Protein AF-A0A7S0Z595-F1 (afdb_monomer_lite)

pLDDT: mean 88.77, std 8.66, range [52.28, 97.56]

Sequence (119 aa):
AENPDGKSPEAYLASLRDEKTYAEAHEALRQCPGIGPKVSACACLFSLDKHEAIPVDTHVWQFAVEHYMPELREAKSVTPKIMRAVEDKMFDIFGPYAGWAHNAMFIAELKSIKESLPE

Structure (mmCIF, N/CA/C/O backbone):
data_AF-A0A7S0Z595-F1
#
_entry.id   AF-A0A7S0Z595-F1
#
loop_
_atom_site.group_PDB
_atom_site.id
_atom_site.type_symbol
_atom_site.label_atom_id
_atom_site.label_alt_id
_atom_site.label_comp_id
_atom_site.label_asym_id
_atom_site.label_entity_id
_atom_site.label_seq_id
_atom_site.pdbx_PDB_ins_code
_atom_site.Cartn_x
_atom_site.Cartn_y
_atom_site.Cartn_z
_atom_site.occupancy
_atom_site.B_iso_or_equiv
_atom_site.auth_seq_id
_atom_site.auth_comp_id
_atom_site.auth_asym_id
_atom_site.auth_atom_id
_atom_site.pdbx_PDB_model_num
ATOM 1 N N . ALA A 1 1 ? 21.662 5.780 -6.812 1.00 52.50 1 ALA A N 1
ATOM 2 C CA . ALA A 1 1 ? 21.384 4.350 -7.017 1.00 52.50 1 ALA A CA 1
ATOM 3 C C . ALA A 1 1 ? 21.635 4.069 -8.486 1.00 52.50 1 ALA A C 1
ATOM 5 O O . ALA A 1 1 ? 21.040 4.750 -9.314 1.00 52.50 1 ALA A O 1
ATOM 6 N N . GLU A 1 2 ? 22.598 3.205 -8.800 1.00 52.28 2 GLU A N 1
ATOM 7 C CA . GLU A 1 2 ? 22.821 2.763 -10.179 1.00 52.28 2 GLU A CA 1
ATOM 8 C C . GLU A 1 2 ? 21.583 2.010 -10.662 1.00 52.28 2 GLU A C 1
ATOM 10 O O . GLU A 1 2 ? 20.963 1.280 -9.894 1.00 52.28 2 GLU A O 1
ATOM 15 N N . ASN A 1 3 ? 21.198 2.265 -11.907 1.00 61.75 3 ASN A N 1
ATOM 16 C CA . ASN A 1 3 ? 20.042 1.685 -12.571 1.00 61.75 3 ASN A CA 1
ATOM 17 C C . ASN A 1 3 ? 20.310 0.194 -12.855 1.00 61.75 3 ASN A C 1
ATOM 19 O O . ASN A 1 3 ? 21.019 -0.091 -13.822 1.00 61.75 3 ASN A O 1
ATOM 23 N N . PRO A 1 4 ? 19.799 -0.752 -12.043 1.00 58.28 4 PRO A N 1
ATOM 24 C CA . PRO A 1 4 ? 20.224 -2.153 -12.113 1.00 58.28 4 PRO A CA 1
ATOM 25 C C . PRO A 1 4 ? 19.767 -2.835 -13.408 1.00 58.28 4 PRO A C 1
ATOM 27 O O . PRO A 1 4 ? 20.407 -3.772 -13.871 1.00 58.28 4 PRO A O 1
ATOM 30 N N . ASP A 1 5 ? 18.689 -2.325 -14.008 1.00 65.94 5 ASP A N 1
ATOM 31 C CA . ASP A 1 5 ? 18.035 -2.893 -15.189 1.00 65.94 5 ASP A CA 1
ATOM 32 C C . ASP A 1 5 ? 18.299 -2.086 -16.472 1.00 65.94 5 ASP A C 1
ATOM 34 O O . ASP A 1 5 ? 17.798 -2.432 -17.541 1.00 65.94 5 ASP A O 1
ATOM 38 N N . GLY A 1 6 ? 19.024 -0.963 -16.387 1.00 77.38 6 GLY A N 1
ATOM 39 C CA . GLY A 1 6 ? 19.229 -0.049 -17.518 1.00 77.38 6 GLY A CA 1
ATOM 40 C C . GLY A 1 6 ? 17.950 0.641 -18.033 1.00 77.38 6 GLY A C 1
ATOM 41 O O . GLY A 1 6 ? 17.996 1.325 -19.054 1.00 77.38 6 GLY A O 1
ATOM 42 N N . LYS A 1 7 ? 16.810 0.499 -17.340 1.00 84.19 7 LYS A N 1
ATOM 43 C CA . LYS A 1 7 ? 15.505 1.080 -17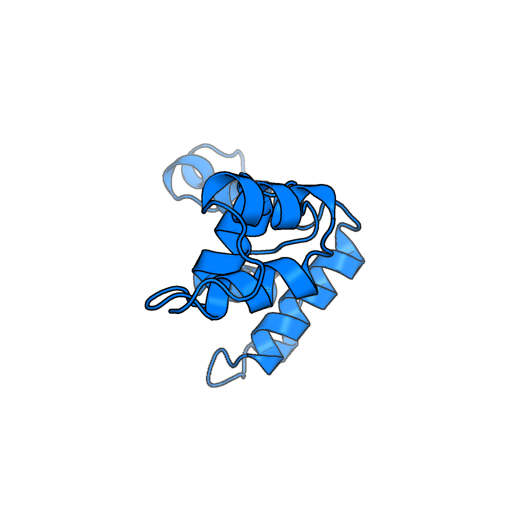.711 1.00 84.19 7 LYS A CA 1
ATOM 44 C C . LYS A 1 7 ? 15.448 2.581 -17.406 1.00 84.19 7 LYS A C 1
ATOM 46 O O . LYS A 1 7 ? 15.991 3.024 -16.399 1.00 84.19 7 LYS A O 1
ATOM 51 N N . SER A 1 8 ? 14.759 3.388 -18.216 1.00 92.19 8 SER A N 1
ATOM 52 C CA . SER A 1 8 ? 14.459 4.769 -17.792 1.00 92.19 8 SER A CA 1
ATOM 53 C C . SER A 1 8 ? 13.597 4.758 -16.514 1.00 92.19 8 SER A C 1
ATOM 55 O O . SER A 1 8 ? 12.921 3.755 -16.259 1.00 92.19 8 SER A O 1
ATOM 57 N N . PRO A 1 9 ? 13.576 5.836 -15.709 1.00 90.19 9 PRO A N 1
ATOM 58 C CA . PRO A 1 9 ? 12.712 5.912 -14.528 1.00 90.19 9 PRO A CA 1
ATOM 59 C C . PRO A 1 9 ? 11.237 5.608 -14.832 1.00 90.19 9 PRO A C 1
ATOM 61 O O . PRO A 1 9 ? 10.577 4.900 -14.074 1.00 90.19 9 PRO A O 1
ATOM 64 N N . GLU A 1 10 ? 10.734 6.081 -15.970 1.00 92.56 10 GLU A N 1
ATOM 65 C CA . GLU A 1 10 ? 9.361 5.853 -16.425 1.00 92.56 10 GLU A CA 1
ATOM 66 C C . GLU A 1 10 ? 9.128 4.378 -16.761 1.00 92.56 10 GLU A C 1
ATOM 68 O O . GLU A 1 10 ? 8.144 3.793 -16.314 1.00 92.56 10 GLU A O 1
ATOM 73 N N . ALA A 1 11 ? 10.055 3.755 -17.498 1.00 94.25 11 ALA A N 1
ATOM 74 C CA . ALA A 1 11 ? 9.977 2.337 -17.846 1.00 94.25 11 ALA A CA 1
ATOM 75 C C . ALA A 1 11 ? 10.100 1.431 -16.610 1.00 94.25 11 ALA A C 1
ATOM 77 O O . ALA A 1 11 ? 9.455 0.385 -16.529 1.00 94.25 11 ALA A O 1
ATOM 78 N N . TYR A 1 12 ? 10.906 1.836 -15.628 1.00 93.25 12 TYR A N 1
ATOM 79 C CA . TYR A 1 12 ? 11.002 1.151 -14.347 1.00 93.25 12 TYR A CA 1
ATOM 80 C C . TYR A 1 12 ? 9.660 1.188 -13.604 1.00 93.25 12 TYR A C 1
ATOM 82 O O . TYR A 1 12 ? 9.126 0.130 -13.273 1.00 93.25 12 TYR A O 1
ATOM 90 N N . LEU A 1 13 ? 9.068 2.375 -13.422 1.00 93.44 13 LEU A N 1
ATOM 91 C CA . LEU A 1 13 ? 7.773 2.523 -12.748 1.00 93.44 13 LEU A CA 1
ATOM 92 C C . LEU A 1 13 ? 6.636 1.800 -13.485 1.00 93.44 13 LEU A C 1
ATOM 94 O O . LEU A 1 13 ? 5.814 1.160 -12.832 1.00 93.44 13 LEU A O 1
ATOM 98 N N . ALA A 1 14 ? 6.617 1.837 -14.821 1.00 95.62 14 ALA A N 1
ATOM 99 C CA . ALA A 1 14 ? 5.663 1.072 -15.623 1.00 95.62 14 ALA A CA 1
ATOM 100 C C . ALA A 1 14 ? 5.794 -0.437 -15.362 1.00 95.62 14 ALA A C 1
ATOM 102 O O . ALA A 1 14 ? 4.798 -1.105 -15.109 1.00 95.62 14 ALA A O 1
ATOM 103 N N . SER A 1 15 ? 7.020 -0.969 -15.283 1.00 95.88 15 SER A N 1
ATOM 104 C CA . SER A 1 15 ? 7.204 -2.394 -14.975 1.00 95.88 15 SER A CA 1
ATOM 105 C C . SER A 1 15 ? 6.723 -2.785 -13.573 1.00 95.88 15 SER A C 1
ATOM 107 O O . SER A 1 15 ? 6.245 -3.902 -13.384 1.00 95.88 15 SER A O 1
ATOM 109 N N . LEU A 1 16 ? 6.764 -1.871 -12.592 1.00 96.56 16 LEU A N 1
ATOM 110 C CA . LEU A 1 16 ? 6.176 -2.128 -11.270 1.00 96.56 16 LEU A CA 1
ATOM 111 C C . LEU A 1 16 ? 4.644 -2.246 -11.327 1.00 96.56 16 LEU A C 1
ATOM 113 O O . LEU A 1 16 ? 4.057 -2.996 -10.545 1.00 96.56 16 LEU A O 1
ATOM 117 N N . ARG A 1 17 ? 3.993 -1.528 -12.249 1.00 97.31 17 ARG A N 1
ATOM 118 C CA . ARG A 1 17 ? 2.552 -1.640 -12.506 1.00 97.31 17 ARG A CA 1
ATOM 119 C C . ARG A 1 17 ? 2.228 -2.924 -13.268 1.00 97.31 17 ARG A C 1
ATOM 121 O O . ARG A 1 17 ? 1.412 -3.705 -12.789 1.00 97.31 17 ARG A O 1
ATOM 128 N N . ASP A 1 18 ? 2.899 -3.176 -14.385 1.00 96.88 18 ASP A N 1
ATOM 129 C CA . ASP A 1 18 ? 2.439 -4.168 -15.365 1.00 96.88 18 ASP A CA 1
ATOM 130 C C . ASP A 1 18 ? 2.993 -5.584 -15.131 1.00 96.88 18 ASP A C 1
ATOM 132 O O . ASP A 1 18 ? 2.340 -6.569 -15.466 1.00 96.88 18 ASP A O 1
ATOM 136 N N . GLU A 1 19 ? 4.193 -5.708 -14.553 1.00 96.31 19 GLU A N 1
ATOM 137 C CA . GLU A 1 19 ? 4.923 -6.986 -14.492 1.00 96.31 19 GLU A CA 1
ATOM 138 C C . GLU A 1 19 ? 5.069 -7.543 -13.070 1.00 96.31 19 GLU A C 1
ATOM 140 O O . GLU A 1 19 ? 5.331 -8.733 -12.897 1.00 96.31 19 GLU A O 1
ATOM 145 N N . LYS A 1 20 ? 4.964 -6.691 -12.044 1.00 96.44 20 LYS A N 1
ATOM 146 C CA . LYS A 1 20 ? 5.264 -7.055 -10.651 1.00 96.44 20 LYS A CA 1
ATOM 147 C C . LYS A 1 20 ? 4.015 -7.305 -9.823 1.00 96.44 20 LYS A C 1
ATOM 149 O O . LYS A 1 20 ? 2.986 -6.656 -9.995 1.00 96.44 20 LYS A O 1
ATOM 154 N N . THR A 1 21 ? 4.120 -8.217 -8.867 1.00 96.69 21 THR A N 1
ATOM 155 C CA . THR A 1 21 ? 3.129 -8.376 -7.794 1.00 96.69 21 THR A CA 1
ATOM 156 C C . THR A 1 21 ? 3.163 -7.180 -6.834 1.00 96.69 21 THR A C 1
ATOM 158 O O . THR A 1 21 ? 4.135 -6.419 -6.821 1.00 96.69 21 THR A O 1
ATOM 161 N N . TYR A 1 22 ? 2.133 -7.009 -5.991 1.00 95.19 22 TYR A N 1
ATOM 162 C CA . TYR A 1 22 ? 2.154 -5.998 -4.922 1.00 95.19 22 TYR A CA 1
ATOM 163 C C . TYR A 1 22 ? 3.411 -6.107 -4.052 1.00 95.19 22 TYR A C 1
ATOM 165 O O . TYR A 1 22 ? 4.100 -5.109 -3.862 1.00 95.19 22 TYR A O 1
ATOM 173 N N . ALA A 1 23 ? 3.748 -7.309 -3.578 1.00 94.94 23 ALA A N 1
ATOM 174 C CA . ALA A 1 23 ? 4.894 -7.517 -2.696 1.00 94.94 23 ALA A CA 1
ATOM 175 C C . ALA A 1 23 ? 6.222 -7.090 -3.347 1.00 94.94 23 ALA A C 1
ATOM 177 O O . ALA A 1 23 ? 7.050 -6.444 -2.704 1.00 94.94 23 ALA A O 1
ATOM 178 N N . GLU A 1 24 ? 6.414 -7.409 -4.629 1.00 96.56 24 GLU A N 1
ATOM 179 C CA . GLU A 1 24 ? 7.609 -7.007 -5.375 1.00 96.56 24 GLU A CA 1
ATOM 180 C C . GLU A 1 24 ? 7.657 -5.494 -5.610 1.00 96.56 24 GLU A C 1
ATOM 182 O O . GLU A 1 24 ? 8.696 -4.876 -5.387 1.00 96.56 24 GLU A O 1
ATOM 187 N N . ALA A 1 25 ? 6.544 -4.883 -6.030 1.00 97.00 25 ALA A N 1
ATOM 188 C CA . ALA A 1 25 ? 6.470 -3.441 -6.259 1.00 97.00 25 ALA A CA 1
ATOM 189 C C . ALA A 1 25 ? 6.673 -2.645 -4.958 1.00 97.00 25 ALA A C 1
ATOM 191 O O . ALA A 1 25 ? 7.400 -1.649 -4.941 1.00 97.00 25 ALA A O 1
ATOM 192 N N . HIS A 1 26 ? 6.078 -3.108 -3.856 1.00 95.81 26 HIS A N 1
ATOM 193 C CA . HIS A 1 26 ? 6.198 -2.507 -2.529 1.00 95.81 26 HIS A CA 1
ATOM 194 C C . HIS A 1 26 ? 7.646 -2.486 -2.047 1.00 95.81 26 HIS A C 1
ATOM 196 O O . HIS A 1 26 ? 8.150 -1.434 -1.649 1.00 95.81 26 HIS A O 1
ATOM 202 N N . GLU A 1 27 ? 8.337 -3.622 -2.140 1.00 96.00 27 GLU A N 1
ATOM 203 C CA . GLU A 1 27 ? 9.728 -3.725 -1.705 1.00 96.00 27 GLU A CA 1
ATOM 204 C C . GLU A 1 27 ? 10.676 -2.950 -2.627 1.00 96.00 27 GLU A C 1
ATOM 206 O O . GLU A 1 27 ? 11.594 -2.286 -2.145 1.00 96.00 27 GLU A O 1
ATOM 211 N N . ALA A 1 28 ? 10.421 -2.962 -3.938 1.00 95.50 28 ALA A N 1
ATOM 212 C CA . ALA A 1 28 ? 11.200 -2.214 -4.918 1.00 95.50 28 ALA A CA 1
ATOM 213 C C . ALA A 1 28 ? 11.165 -0.700 -4.643 1.00 95.50 28 ALA A C 1
ATOM 215 O O . ALA A 1 28 ? 12.213 -0.057 -4.577 1.00 95.50 28 ALA A O 1
ATOM 216 N N . LEU A 1 29 ? 9.978 -0.137 -4.385 1.00 95.75 29 LEU A N 1
ATOM 217 C CA . LEU A 1 29 ? 9.830 1.283 -4.050 1.00 95.75 29 LEU A CA 1
ATOM 218 C C . LEU A 1 29 ? 10.542 1.660 -2.745 1.00 95.75 29 LEU A C 1
ATOM 220 O O . LEU A 1 29 ? 11.073 2.762 -2.630 1.00 95.75 29 LEU A O 1
ATOM 224 N N . ARG A 1 30 ? 10.592 0.760 -1.758 1.00 95.25 30 ARG A N 1
ATOM 225 C CA . ARG A 1 30 ? 11.257 1.012 -0.467 1.00 95.25 30 ARG A CA 1
ATOM 226 C C . ARG A 1 30 ? 12.780 1.080 -0.550 1.00 95.25 30 ARG A C 1
ATOM 228 O O . ARG A 1 30 ? 13.408 1.550 0.396 1.00 95.25 30 ARG A O 1
ATOM 235 N N . GLN A 1 31 ? 13.373 0.666 -1.670 1.00 93.88 31 GLN A N 1
ATOM 236 C CA . GLN A 1 31 ? 14.799 0.880 -1.928 1.00 93.88 31 GLN A CA 1
ATOM 237 C C . GLN A 1 31 ? 15.116 2.352 -2.236 1.00 93.88 31 GLN A C 1
ATOM 239 O O . GLN A 1 31 ? 16.272 2.773 -2.161 1.00 93.88 31 GLN A O 1
ATOM 244 N N . CYS A 1 32 ? 14.107 3.166 -2.569 1.00 91.50 32 CYS A N 1
ATOM 245 C CA . CYS A 1 32 ? 14.289 4.594 -2.781 1.00 91.50 32 CYS A CA 1
ATOM 246 C C . CYS A 1 32 ? 14.419 5.346 -1.440 1.00 91.50 32 CYS A C 1
ATOM 248 O O . CYS A 1 32 ? 13.592 5.162 -0.54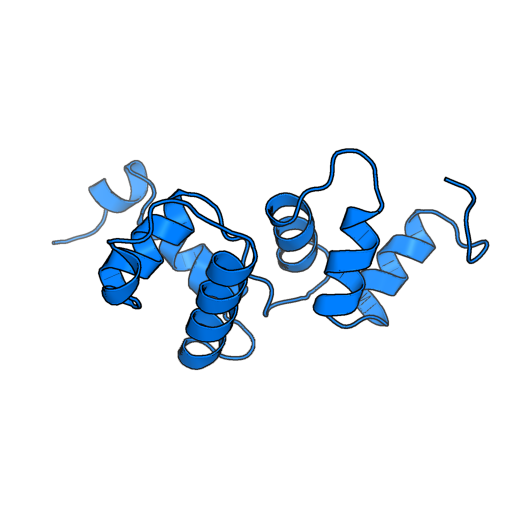0 1.00 91.50 32 CYS A O 1
ATOM 250 N N . PRO A 1 33 ? 15.400 6.260 -1.299 1.00 93.50 33 PRO A N 1
ATOM 251 C CA . PRO A 1 33 ? 15.558 7.060 -0.089 1.00 93.50 33 PRO A CA 1
ATOM 252 C C . PRO A 1 33 ? 14.279 7.829 0.269 1.00 93.50 33 PRO A C 1
ATOM 254 O O . PRO A 1 33 ? 13.727 8.552 -0.556 1.00 93.50 33 PRO A O 1
ATOM 257 N N . GLY A 1 34 ? 13.824 7.686 1.516 1.00 93.19 34 GLY A N 1
ATOM 258 C CA . GLY A 1 34 ? 12.632 8.369 2.031 1.00 93.19 34 GLY A CA 1
ATOM 259 C C . GLY A 1 34 ? 11.304 7.638 1.798 1.00 93.19 34 GLY A C 1
ATOM 260 O O . GLY A 1 34 ? 10.281 8.085 2.317 1.00 93.19 34 GLY A O 1
ATOM 261 N N . ILE A 1 35 ? 11.291 6.503 1.088 1.00 95.25 35 ILE A N 1
ATOM 262 C CA . ILE A 1 35 ? 10.070 5.715 0.880 1.00 95.25 35 ILE A CA 1
ATOM 263 C C . ILE A 1 35 ? 9.932 4.641 1.965 1.00 95.25 35 ILE A C 1
ATOM 265 O O . ILE A 1 35 ? 10.595 3.608 1.955 1.00 95.25 35 ILE A O 1
ATOM 269 N N . GLY A 1 36 ? 9.026 4.885 2.915 1.00 92.12 36 GLY A N 1
ATOM 270 C CA . GLY A 1 36 ? 8.638 3.907 3.936 1.00 92.12 36 GLY A CA 1
ATOM 271 C C . GLY A 1 36 ? 7.508 2.958 3.495 1.00 92.12 36 GLY A C 1
ATOM 272 O O . GLY A 1 36 ? 6.938 3.131 2.412 1.00 92.12 36 GLY A O 1
ATOM 273 N N . PRO A 1 37 ? 7.116 1.991 4.352 1.00 91.56 37 PRO A N 1
ATOM 274 C CA . PRO A 1 37 ? 6.041 1.028 4.071 1.00 91.56 37 PRO A CA 1
ATOM 275 C C . PRO A 1 37 ? 4.699 1.674 3.703 1.00 91.56 37 PRO A C 1
ATOM 277 O O . PRO A 1 37 ? 4.044 1.253 2.755 1.00 91.56 37 PRO A O 1
ATOM 280 N N . LYS A 1 38 ? 4.321 2.752 4.399 1.00 91.19 38 LYS A N 1
ATOM 281 C CA . LYS A 1 38 ? 3.080 3.488 4.123 1.00 91.19 38 LYS A CA 1
ATOM 282 C C . LYS A 1 38 ? 3.106 4.152 2.747 1.00 91.19 38 LYS A C 1
ATOM 284 O O . LYS A 1 38 ? 2.148 4.056 1.989 1.00 91.19 38 LYS A O 1
ATOM 289 N N . VAL A 1 39 ? 4.198 4.851 2.429 1.00 94.44 39 VAL A N 1
ATOM 290 C CA . VAL A 1 39 ? 4.323 5.616 1.175 1.00 94.44 39 VAL A CA 1
ATOM 291 C C . VAL A 1 39 ? 4.359 4.676 -0.030 1.00 94.44 39 VAL A C 1
ATOM 293 O O . VAL A 1 39 ? 3.653 4.915 -1.006 1.00 94.44 39 VAL A O 1
ATOM 296 N N . SER A 1 40 ? 5.122 3.585 0.061 1.00 96.00 40 SER A N 1
ATOM 297 C CA . SER A 1 40 ? 5.156 2.546 -0.977 1.00 96.00 40 SER A CA 1
ATOM 298 C C . SER A 1 40 ? 3.785 1.896 -1.185 1.00 96.00 40 SER A C 1
ATOM 300 O O . SER A 1 40 ? 3.360 1.767 -2.330 1.00 96.00 40 SER A O 1
ATOM 302 N N . ALA A 1 41 ? 3.046 1.574 -0.117 1.00 95.06 41 ALA A N 1
ATOM 303 C CA . ALA A 1 41 ? 1.687 1.037 -0.227 1.00 95.06 41 ALA A CA 1
ATOM 304 C C . ALA A 1 41 ? 0.708 2.031 -0.883 1.00 95.06 41 ALA A C 1
ATOM 306 O O . ALA A 1 41 ? -0.053 1.639 -1.764 1.00 95.06 41 ALA A O 1
ATOM 307 N N . CYS A 1 42 ? 0.766 3.327 -0.537 1.00 95.25 42 CYS A N 1
ATOM 308 C CA . CYS A 1 42 ? -0.033 4.358 -1.216 1.00 95.25 42 CYS A CA 1
ATOM 309 C C . CYS A 1 42 ? 0.259 4.417 -2.721 1.00 95.25 42 CYS A C 1
ATOM 311 O O . CYS A 1 42 ? -0.669 4.483 -3.522 1.00 95.25 42 CYS A O 1
ATOM 313 N N . ALA A 1 43 ? 1.537 4.403 -3.111 1.00 97.00 43 ALA A N 1
ATOM 314 C CA . ALA A 1 43 ? 1.915 4.412 -4.522 1.00 97.00 43 ALA A CA 1
ATOM 315 C C . ALA A 1 43 ? 1.410 3.153 -5.246 1.00 97.00 43 ALA A C 1
ATOM 317 O O . ALA A 1 43 ? 0.892 3.257 -6.357 1.00 97.00 43 ALA A O 1
ATOM 318 N N . CYS A 1 44 ? 1.492 1.988 -4.595 1.00 97.31 44 CYS A N 1
ATOM 319 C CA . CYS A 1 44 ? 0.971 0.732 -5.127 1.00 97.31 44 CYS A CA 1
ATOM 320 C C . CYS A 1 44 ? -0.544 0.798 -5.381 1.00 97.31 44 CYS A C 1
ATOM 322 O O . CYS A 1 44 ? -0.986 0.507 -6.493 1.00 97.31 44 CYS A O 1
ATOM 324 N N . LEU A 1 45 ? -1.318 1.245 -4.385 1.00 96.94 45 LEU A N 1
ATOM 325 C CA . LEU A 1 45 ? -2.779 1.317 -4.462 1.00 96.94 45 LEU A CA 1
ATOM 326 C C . LEU A 1 45 ? -3.266 2.339 -5.495 1.00 96.94 45 LEU A C 1
ATOM 328 O O . LEU A 1 45 ? -4.127 2.033 -6.316 1.00 96.94 45 LEU A O 1
ATOM 332 N N . PHE A 1 46 ? -2.732 3.561 -5.446 1.00 96.62 46 PHE A N 1
ATOM 333 C CA . PHE A 1 46 ? -3.279 4.686 -6.208 1.00 96.62 46 PHE A CA 1
ATOM 334 C C . PHE A 1 46 ? -2.641 4.875 -7.588 1.00 96.62 46 PHE A C 1
ATOM 336 O O . PHE A 1 46 ? -3.172 5.639 -8.391 1.00 96.62 46 PHE A O 1
ATOM 343 N N . SER A 1 47 ? -1.499 4.235 -7.866 1.00 97.00 47 SER A N 1
ATOM 344 C CA . SER A 1 47 ? -0.725 4.492 -9.090 1.00 97.00 47 SER A CA 1
ATOM 345 C C . SER A 1 47 ? -0.133 3.251 -9.763 1.00 97.00 47 SER A C 1
ATOM 347 O O . SER A 1 47 ? 0.345 3.371 -10.886 1.00 97.00 47 SER A O 1
ATOM 349 N N . LEU A 1 48 ? -0.132 2.065 -9.147 1.00 97.56 48 LEU A N 1
ATOM 350 C CA . LEU A 1 48 ? 0.440 0.853 -9.765 1.00 97.56 48 LEU A CA 1
ATOM 351 C C . LEU A 1 48 ? -0.574 -0.291 -9.905 1.00 97.56 48 LEU A C 1
ATOM 353 O O . LEU A 1 48 ? -0.174 -1.437 -10.087 1.00 97.56 48 LEU A O 1
ATOM 357 N N . ASP A 1 49 ? -1.869 0.020 -9.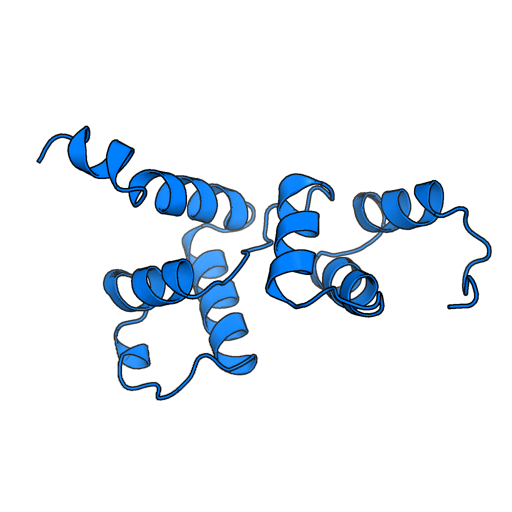814 1.00 97.44 49 ASP A N 1
ATOM 358 C CA . ASP A 1 49 ? -2.983 -0.925 -9.969 1.00 97.44 49 ASP A CA 1
ATOM 359 C C . ASP A 1 49 ? -2.915 -2.142 -9.023 1.00 97.44 49 ASP A C 1
ATOM 361 O O . ASP A 1 49 ? -3.420 -3.219 -9.329 1.00 97.44 49 ASP A O 1
ATOM 365 N N . LYS A 1 50 ? -2.309 -1.974 -7.839 1.00 96.88 50 LYS A N 1
ATOM 366 C CA . LYS A 1 50 ? -2.262 -3.002 -6.786 1.00 96.88 50 LYS A CA 1
ATOM 367 C C . LYS A 1 50 ? -3.438 -2.807 -5.838 1.00 96.88 50 LYS A C 1
ATOM 369 O O . LYS A 1 50 ? -3.310 -2.183 -4.786 1.00 96.88 50 LYS A O 1
ATOM 374 N N . HIS A 1 51 ? -4.617 -3.254 -6.257 1.00 96.50 51 HIS A N 1
ATOM 375 C CA . HIS A 1 51 ? -5.882 -3.034 -5.544 1.00 96.50 51 HIS A CA 1
ATOM 376 C C . HIS A 1 51 ? -5.941 -3.696 -4.159 1.00 96.50 51 HIS A C 1
ATOM 378 O O . HIS A 1 51 ? -6.730 -3.281 -3.308 1.00 96.50 51 HIS A O 1
ATOM 384 N N . GLU A 1 52 ? -5.082 -4.684 -3.924 1.00 94.50 52 GLU A N 1
ATOM 385 C CA . GLU A 1 52 ? -4.886 -5.356 -2.646 1.00 94.50 52 GLU A CA 1
ATOM 386 C C . GLU A 1 52 ? -4.024 -4.555 -1.655 1.00 94.50 52 GLU A C 1
ATOM 388 O O . GLU A 1 52 ? -4.007 -4.874 -0.469 1.00 94.50 52 GLU A O 1
ATOM 393 N N . ALA A 1 53 ? -3.312 -3.516 -2.107 1.00 95.12 53 ALA A N 1
ATOM 394 C CA . ALA A 1 53 ? -2.405 -2.749 -1.259 1.00 95.12 53 ALA A CA 1
ATOM 395 C C . ALA A 1 53 ? -3.178 -1.898 -0.242 1.00 95.12 53 ALA A C 1
ATOM 397 O O . ALA A 1 53 ? -4.024 -1.081 -0.608 1.00 95.12 53 ALA A O 1
ATOM 398 N N . ILE A 1 54 ? -2.844 -2.036 1.042 1.00 92.69 54 ILE A N 1
ATOM 399 C CA . ILE A 1 54 ? -3.500 -1.311 2.136 1.00 92.69 54 ILE A CA 1
ATOM 400 C C . ILE A 1 54 ? -2.470 -0.410 2.823 1.00 92.69 54 ILE A C 1
ATOM 402 O O . ILE A 1 54 ? -1.562 -0.904 3.492 1.00 92.69 54 ILE A O 1
ATOM 406 N N . PRO A 1 55 ? -2.576 0.923 2.691 1.00 91.62 55 PRO A N 1
ATOM 407 C CA . PRO A 1 55 ? -1.649 1.841 3.340 1.00 91.62 55 PRO A CA 1
ATOM 408 C C . PRO A 1 55 ? -1.904 1.940 4.851 1.00 91.62 55 PRO A C 1
ATOM 410 O O . PRO A 1 55 ? -2.584 2.851 5.313 1.00 91.62 55 PRO A O 1
ATOM 413 N N . VAL A 1 56 ? -1.343 1.021 5.643 1.00 87.00 56 VAL A N 1
ATOM 414 C CA . VAL A 1 56 ? -1.519 1.028 7.105 1.00 87.00 56 VAL A CA 1
ATOM 415 C C . VAL A 1 56 ? -0.794 2.224 7.736 1.00 87.00 56 VAL A C 1
ATOM 417 O O . VAL A 1 56 ? 0.437 2.279 7.788 1.00 87.00 56 VAL A O 1
ATOM 420 N N . ASP A 1 57 ? -1.566 3.179 8.251 1.00 84.25 57 ASP A N 1
ATOM 421 C CA . ASP A 1 57 ? -1.102 4.252 9.132 1.00 84.25 57 ASP A CA 1
ATOM 422 C C . ASP A 1 57 ? -1.714 4.133 10.543 1.00 84.25 57 ASP A C 1
ATOM 424 O O . ASP A 1 57 ? -2.341 3.130 10.890 1.00 84.25 57 ASP A O 1
ATOM 428 N N . THR A 1 58 ? -1.503 5.140 11.394 1.00 81.81 58 THR A N 1
ATOM 429 C CA . THR A 1 58 ? -2.023 5.141 12.770 1.00 81.81 58 THR A CA 1
ATOM 430 C C . THR A 1 58 ? -3.549 5.166 12.852 1.00 81.81 58 THR A C 1
ATOM 432 O O . THR A 1 58 ? -4.095 4.607 13.799 1.00 81.81 58 THR A O 1
ATOM 435 N N . HIS A 1 59 ? -4.240 5.783 11.891 1.00 80.50 59 HIS A N 1
ATOM 436 C CA . HIS A 1 59 ? -5.703 5.811 11.847 1.00 80.50 59 HIS A CA 1
ATOM 437 C C . HIS A 1 59 ? -6.257 4.480 11.354 1.00 80.50 59 HIS A C 1
ATOM 439 O O . HIS A 1 59 ? -7.155 3.923 11.980 1.00 80.50 59 HIS A O 1
ATOM 445 N N . VAL A 1 60 ? -5.663 3.926 10.291 1.00 81.00 60 VAL A N 1
ATOM 446 C CA . VAL A 1 60 ? -6.008 2.584 9.796 1.00 81.00 60 VAL A CA 1
ATOM 447 C C . VAL A 1 60 ? -5.847 1.546 10.897 1.00 81.00 60 VAL A C 1
ATOM 449 O O . VAL A 1 60 ? -6.706 0.689 11.082 1.00 81.00 60 VAL A O 1
ATOM 452 N N . TRP A 1 61 ? -4.758 1.653 11.657 1.00 83.75 61 TRP A N 1
ATOM 453 C CA . TRP A 1 61 ? -4.497 0.818 12.817 1.00 83.75 61 TRP A CA 1
ATOM 454 C C . TRP A 1 61 ? -5.610 0.904 13.866 1.00 83.75 61 TRP A C 1
ATOM 456 O O . TRP A 1 61 ? -6.152 -0.122 14.267 1.00 83.75 61 TRP A O 1
ATOM 466 N N . GLN A 1 62 ? -5.957 2.116 14.307 1.00 83.56 62 GLN A N 1
ATOM 467 C CA . GLN A 1 62 ? -6.994 2.329 15.322 1.00 83.56 62 GLN A CA 1
ATOM 468 C C . GLN A 1 62 ? -8.336 1.746 14.877 1.00 83.56 62 GLN A C 1
ATOM 4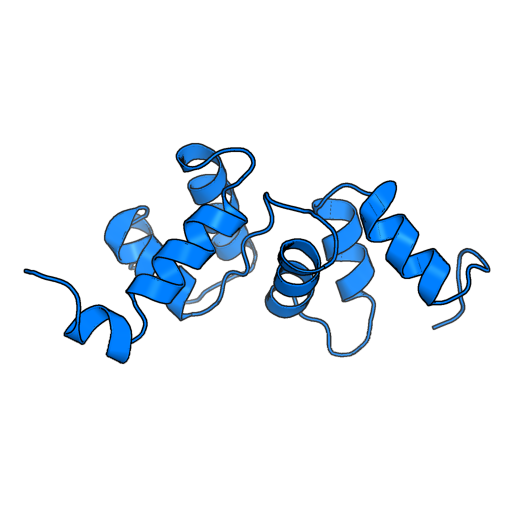70 O O . GLN A 1 62 ? -8.965 1.011 15.633 1.00 83.56 62 GLN A O 1
ATOM 475 N N . PHE A 1 63 ? -8.708 2.000 13.626 1.00 84.00 63 PHE A N 1
ATOM 476 C CA . PHE A 1 63 ? -9.916 1.472 13.011 1.00 84.00 63 PHE A CA 1
ATOM 477 C C . PHE A 1 63 ? -9.909 -0.066 12.927 1.00 84.00 63 PHE A C 1
ATOM 479 O O . PHE A 1 63 ? -10.888 -0.721 13.284 1.00 84.00 63 PHE A O 1
ATOM 486 N N . ALA A 1 64 ? -8.789 -0.668 12.514 1.00 86.00 64 ALA A N 1
ATOM 487 C CA . ALA A 1 64 ? -8.646 -2.120 12.465 1.00 86.00 64 ALA A CA 1
ATOM 488 C C . ALA A 1 64 ? -8.810 -2.755 13.853 1.00 86.00 64 ALA A C 1
ATOM 490 O O . ALA A 1 64 ? -9.518 -3.751 13.989 1.00 86.00 64 ALA A O 1
ATOM 491 N N . VAL A 1 65 ? -8.207 -2.158 14.885 1.00 88.12 65 VAL A N 1
ATOM 492 C CA . VAL A 1 65 ? -8.342 -2.602 16.282 1.00 88.12 65 VAL A CA 1
ATOM 493 C C . VAL A 1 65 ? -9.783 -2.469 16.775 1.00 88.12 65 VAL A C 1
ATOM 495 O O . VAL A 1 65 ? -10.272 -3.348 17.479 1.00 88.12 65 VAL A O 1
ATOM 498 N N . GLU A 1 66 ? -10.465 -1.382 16.423 1.00 86.81 66 GLU A N 1
ATOM 499 C CA . GLU A 1 66 ? -11.832 -1.112 16.868 1.00 86.81 66 GLU A CA 1
ATOM 500 C C . GLU A 1 66 ? -12.853 -2.084 16.265 1.00 86.81 66 GLU A C 1
ATOM 502 O O . GLU A 1 66 ? -13.712 -2.589 16.988 1.00 86.81 66 GLU A O 1
ATOM 507 N N . HIS A 1 67 ? -12.738 -2.388 14.968 1.00 85.06 67 HIS A N 1
ATOM 508 C CA . HIS A 1 67 ? -13.786 -3.112 14.241 1.00 85.06 67 HIS A CA 1
ATOM 509 C C . HIS A 1 67 ? -13.450 -4.563 13.880 1.00 85.06 67 HIS A C 1
ATOM 511 O O . HIS A 1 67 ? -14.369 -5.365 13.719 1.00 85.06 67 HIS A O 1
ATOM 517 N N . TYR A 1 68 ? -12.170 -4.925 13.745 1.00 86.31 68 TYR A N 1
ATOM 518 C CA . TYR A 1 68 ? -11.782 -6.212 13.144 1.00 86.31 68 TYR A CA 1
ATOM 519 C C . TYR A 1 68 ? -10.794 -7.042 13.963 1.00 86.31 68 TYR A C 1
ATOM 521 O O . TYR A 1 68 ? -10.780 -8.265 13.810 1.00 86.31 68 TYR A O 1
ATOM 529 N N . MET A 1 69 ? -9.962 -6.398 14.784 1.00 89.88 69 MET A N 1
ATOM 530 C CA . MET A 1 69 ? -8.849 -7.023 15.509 1.00 89.88 69 MET A CA 1
ATOM 531 C C . MET A 1 69 ? -8.740 -6.503 16.957 1.00 89.88 69 MET A C 1
ATOM 533 O O . MET A 1 69 ? -7.716 -5.920 17.331 1.00 89.88 69 MET A O 1
ATOM 537 N N . PRO A 1 70 ? -9.774 -6.677 17.804 1.00 88.81 70 PRO A N 1
ATOM 538 C CA . PRO A 1 70 ? -9.766 -6.177 19.182 1.00 88.81 70 PRO A CA 1
ATOM 539 C C . PRO A 1 70 ? -8.630 -6.754 20.042 1.00 88.81 70 PRO A C 1
ATOM 541 O O . PRO A 1 70 ? -8.195 -6.116 21.000 1.00 88.81 70 PRO A O 1
ATOM 544 N N . GLU A 1 71 ? -8.098 -7.926 19.690 1.00 87.94 71 GLU A N 1
ATOM 545 C CA . GLU A 1 71 ? -6.940 -8.556 20.331 1.00 87.94 71 GLU A CA 1
ATOM 546 C C . GLU A 1 71 ? -5.655 -7.720 20.237 1.00 87.94 71 GLU A C 1
ATOM 548 O O . GLU A 1 71 ? -4.735 -7.882 21.037 1.00 87.94 71 GLU A O 1
ATOM 553 N N . LEU A 1 72 ? -5.591 -6.791 19.283 1.00 86.00 72 LEU A N 1
ATOM 554 C CA . LEU A 1 72 ? -4.445 -5.916 19.079 1.00 86.00 72 LEU A CA 1
ATOM 555 C C . LEU A 1 72 ? -4.475 -4.652 19.954 1.00 86.00 72 LEU A C 1
ATOM 557 O O . LEU A 1 72 ? -3.515 -3.880 19.949 1.00 86.00 72 LEU A O 1
ATOM 561 N N . ARG A 1 73 ? -5.525 -4.449 20.761 1.00 83.56 73 ARG A N 1
ATOM 562 C CA . ARG A 1 73 ? -5.692 -3.265 21.624 1.00 83.56 73 ARG A CA 1
ATOM 563 C C . ARG A 1 73 ? -4.600 -3.114 22.684 1.00 83.56 73 ARG A C 1
ATOM 565 O O . ARG A 1 73 ? -4.273 -1.996 23.069 1.00 83.56 73 ARG A O 1
ATOM 572 N N . GLU A 1 74 ? -4.025 -4.225 23.139 1.00 82.62 74 GLU A N 1
ATOM 573 C CA . GLU A 1 74 ? -2.930 -4.237 24.120 1.00 82.62 74 GLU A CA 1
ATOM 574 C C . GLU A 1 74 ? -1.538 -4.120 23.477 1.00 82.62 74 GLU A C 1
ATOM 576 O O . GLU A 1 74 ? -0.519 -4.073 24.177 1.00 82.62 74 GLU A O 1
ATOM 581 N N . ALA A 1 75 ? -1.456 -4.071 22.143 1.00 82.38 75 ALA A N 1
ATOM 582 C CA . ALA A 1 75 ? -0.182 -3.947 21.458 1.00 82.38 75 ALA A CA 1
ATOM 583 C C . ALA A 1 75 ? 0.458 -2.583 21.763 1.00 82.38 75 ALA A C 1
ATOM 585 O O . ALA A 1 75 ? -0.095 -1.522 21.480 1.00 82.38 75 ALA A O 1
ATOM 586 N N . LYS A 1 76 ? 1.672 -2.611 22.322 1.00 74.06 76 LYS A N 1
ATOM 587 C CA . LYS A 1 76 ? 2.392 -1.403 22.760 1.00 74.06 76 LYS A CA 1
ATOM 588 C C . LYS A 1 76 ? 2.925 -0.546 21.608 1.00 74.06 76 LYS A C 1
ATOM 590 O O . LYS A 1 76 ? 3.285 0.607 21.830 1.00 74.06 76 LYS A O 1
ATOM 595 N N . SER A 1 77 ? 3.042 -1.106 20.405 1.00 76.75 77 SER A N 1
ATOM 596 C CA . SER A 1 77 ? 3.561 -0.406 19.229 1.00 76.75 77 SER A CA 1
ATOM 597 C C . SER A 1 77 ? 3.082 -1.040 17.925 1.00 76.75 77 SER A C 1
ATOM 599 O O . SER A 1 77 ? 2.869 -2.250 17.845 1.00 76.75 77 SER A O 1
ATOM 601 N N . VAL A 1 78 ? 2.964 -0.219 16.880 1.00 80.44 78 VAL A N 1
ATOM 602 C CA . VAL A 1 78 ? 2.668 -0.679 15.518 1.00 80.44 78 VAL A CA 1
ATOM 603 C C . VAL A 1 78 ? 3.976 -1.140 14.873 1.00 80.44 78 VAL A C 1
ATOM 605 O O . VAL A 1 78 ? 4.780 -0.338 14.401 1.00 80.44 78 VAL A O 1
ATOM 608 N N . THR A 1 79 ? 4.228 -2.447 14.914 1.00 85.12 79 THR A N 1
ATOM 609 C CA . THR A 1 79 ? 5.422 -3.067 14.313 1.00 85.12 79 THR A CA 1
ATOM 610 C C . THR A 1 79 ? 5.145 -3.523 12.875 1.00 85.12 79 THR A C 1
ATOM 612 O O . THR A 1 79 ? 3.987 -3.755 12.531 1.00 85.12 79 THR A O 1
ATOM 615 N N . PRO A 1 80 ? 6.171 -3.758 12.033 1.00 82.94 80 PRO A N 1
ATOM 616 C CA . PRO A 1 80 ? 5.964 -4.296 10.683 1.00 82.94 80 PRO A CA 1
ATOM 617 C C . PRO A 1 80 ? 5.186 -5.622 10.653 1.00 82.94 80 PRO A C 1
ATOM 619 O O . PRO A 1 80 ? 4.389 -5.854 9.750 1.00 82.94 80 PRO A O 1
ATOM 622 N N . LYS A 1 81 ? 5.372 -6.481 11.666 1.00 85.69 81 LYS A N 1
ATOM 623 C CA . LYS A 1 81 ? 4.622 -7.740 11.809 1.00 85.69 81 LYS A CA 1
ATOM 624 C C . LYS A 1 81 ? 3.130 -7.486 12.025 1.00 85.69 81 LYS A C 1
ATOM 626 O O . LYS A 1 81 ? 2.294 -8.194 11.481 1.00 85.69 81 LYS A O 1
ATOM 631 N N . ILE A 1 82 ? 2.824 -6.482 12.837 1.00 85.06 82 ILE A N 1
ATOM 632 C CA . ILE A 1 82 ? 1.460 -6.077 13.151 1.00 85.06 82 ILE A CA 1
ATOM 633 C C . ILE A 1 82 ? 0.796 -5.426 11.931 1.00 85.06 82 ILE A C 1
ATOM 635 O O . ILE A 1 82 ? -0.337 -5.770 11.622 1.00 85.06 82 ILE A O 1
ATOM 639 N N . MET A 1 83 ? 1.509 -4.554 11.208 1.00 85.12 83 MET A N 1
ATOM 640 C CA . MET A 1 83 ? 1.003 -3.967 9.959 1.00 85.12 83 MET A CA 1
ATOM 641 C C . MET A 1 83 ? 0.629 -5.060 8.958 1.00 85.12 83 MET A C 1
ATOM 643 O O . MET A 1 83 ? -0.481 -5.048 8.445 1.00 85.12 83 MET A O 1
ATOM 647 N N . ARG A 1 8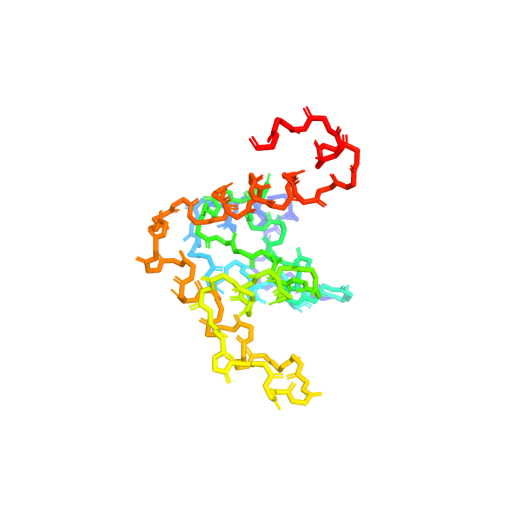4 ? 1.497 -6.066 8.776 1.00 87.31 84 ARG A N 1
ATOM 648 C CA . ARG A 1 84 ? 1.194 -7.216 7.915 1.00 87.31 84 ARG A CA 1
ATOM 649 C C . ARG A 1 84 ? -0.049 -7.980 8.371 1.00 87.31 84 ARG A C 1
ATOM 651 O O . ARG A 1 84 ? -0.886 -8.291 7.543 1.00 87.31 84 ARG A O 1
ATOM 658 N N . ALA A 1 85 ? -0.205 -8.233 9.670 1.00 89.25 85 ALA A N 1
ATOM 659 C CA . ALA A 1 85 ? -1.396 -8.917 10.180 1.00 89.25 85 ALA A CA 1
ATOM 660 C C . ALA A 1 85 ? -2.693 -8.132 9.902 1.00 89.25 85 ALA A C 1
ATOM 662 O O . ALA A 1 85 ? -3.728 -8.739 9.639 1.00 89.25 85 ALA A O 1
ATOM 663 N N . VAL A 1 86 ? -2.637 -6.796 9.936 1.00 88.88 86 VAL A N 1
ATOM 664 C CA . VAL A 1 86 ? -3.764 -5.937 9.541 1.00 88.88 86 VAL A CA 1
ATOM 665 C C . VAL A 1 86 ? -4.020 -6.022 8.038 1.00 88.88 86 VAL A C 1
ATOM 667 O O . VAL A 1 86 ? -5.173 -6.163 7.643 1.00 88.88 86 VAL A O 1
ATOM 670 N N . GLU A 1 87 ? -2.974 -5.965 7.208 1.00 89.69 87 GLU A N 1
ATOM 671 C CA . GLU A 1 87 ? -3.096 -6.133 5.752 1.00 89.69 87 GLU A CA 1
ATOM 672 C C . GLU A 1 87 ? -3.748 -7.480 5.402 1.00 89.69 87 GLU A C 1
ATOM 674 O O . GLU A 1 87 ? -4.750 -7.504 4.689 1.00 89.69 87 GLU A O 1
ATOM 679 N N . ASP A 1 88 ? -3.251 -8.575 5.986 1.00 90.94 88 ASP A N 1
ATOM 680 C CA . ASP A 1 88 ? -3.778 -9.930 5.794 1.00 90.94 88 ASP A CA 1
ATOM 681 C C . ASP A 1 88 ? -5.253 -10.009 6.219 1.00 90.94 88 ASP A C 1
ATOM 683 O O . ASP A 1 88 ? -6.104 -10.479 5.466 1.00 90.94 88 ASP A O 1
ATOM 687 N N . LYS A 1 89 ? -5.596 -9.468 7.397 1.00 91.62 89 LYS A N 1
ATOM 688 C CA . LYS A 1 89 ? -6.975 -9.479 7.904 1.00 91.62 89 LYS A CA 1
ATOM 689 C C . LYS A 1 89 ? -7.937 -8.712 6.999 1.00 91.62 89 LYS A C 1
ATOM 691 O O . LYS A 1 89 ? -9.063 -9.151 6.779 1.00 91.62 89 LYS A O 1
ATOM 696 N N . MET A 1 90 ? -7.521 -7.551 6.508 1.00 90.12 90 MET A N 1
ATOM 697 C CA . MET A 1 90 ? -8.329 -6.734 5.604 1.00 90.12 90 MET A CA 1
ATOM 698 C C . MET A 1 90 ? -8.494 -7.422 4.245 1.00 90.12 90 MET A C 1
ATOM 700 O O . MET A 1 90 ? -9.589 -7.397 3.683 1.00 90.12 90 MET A O 1
ATOM 704 N N . PHE A 1 91 ? -7.449 -8.080 3.739 1.00 92.19 91 PHE A N 1
ATOM 705 C CA . PHE A 1 91 ? -7.537 -8.891 2.529 1.00 92.19 91 PHE A CA 1
ATOM 706 C C . PHE A 1 91 ? -8.495 -10.078 2.703 1.00 92.19 91 PHE A C 1
ATOM 708 O O . PHE A 1 91 ? -9.331 -10.309 1.834 1.00 92.19 91 PHE A O 1
ATOM 715 N N . ASP A 1 92 ? -8.463 -10.771 3.842 1.00 93.62 92 ASP A N 1
ATOM 716 C CA . ASP A 1 92 ? -9.388 -11.875 4.135 1.00 93.62 92 ASP A CA 1
ATOM 717 C C . ASP A 1 92 ? -10.864 -11.434 4.144 1.00 93.62 92 ASP A C 1
ATOM 719 O O . ASP A 1 92 ? -11.753 -12.219 3.812 1.00 93.62 92 ASP A O 1
ATOM 723 N N . ILE A 1 93 ? -11.143 -10.182 4.525 1.00 92.56 93 ILE A N 1
ATOM 724 C CA . ILE A 1 93 ? -12.506 -9.631 4.604 1.00 92.56 93 ILE A CA 1
ATOM 725 C C . ILE A 1 93 ? -12.975 -9.086 3.251 1.00 92.56 93 ILE A C 1
ATOM 727 O O . ILE A 1 93 ? -14.100 -9.354 2.830 1.00 92.56 93 ILE A O 1
ATOM 731 N N . PHE A 1 94 ? -12.141 -8.284 2.587 1.00 93.44 94 PHE A N 1
ATOM 732 C CA . PHE A 1 94 ? -12.531 -7.496 1.411 1.00 93.44 94 PHE A CA 1
ATOM 733 C C . PHE A 1 94 ? -12.023 -8.071 0.085 1.00 93.44 94 PHE A C 1
ATOM 735 O O . PHE A 1 94 ? -12.431 -7.622 -0.990 1.00 93.44 94 PHE A O 1
ATOM 742 N N . GLY A 1 95 ? -11.146 -9.070 0.142 1.00 94.50 95 GLY A N 1
ATOM 743 C CA . GLY A 1 95 ? -10.606 -9.762 -1.017 1.00 94.50 95 GLY A CA 1
ATOM 744 C C . GLY A 1 95 ? -9.685 -8.887 -1.881 1.00 94.50 95 GLY A C 1
ATOM 745 O O . GLY A 1 95 ? -9.019 -7.982 -1.377 1.00 94.50 95 GLY A O 1
ATOM 746 N N . PRO A 1 96 ? -9.653 -9.118 -3.209 1.00 95.00 96 PRO A N 1
ATOM 747 C CA . PRO A 1 96 ? -8.705 -8.470 -4.125 1.00 95.00 96 PRO A CA 1
ATOM 748 C C . PRO A 1 96 ? -8.765 -6.936 -4.184 1.00 95.00 96 PRO A C 1
ATOM 750 O O . PRO A 1 96 ? -7.833 -6.310 -4.672 1.00 95.00 96 PRO A O 1
ATOM 753 N N . TYR A 1 97 ? -9.853 -6.326 -3.706 1.00 95.88 97 TYR A N 1
ATOM 754 C CA . TYR A 1 97 ? -10.055 -4.873 -3.693 1.00 95.88 97 TYR A CA 1
ATOM 755 C C . TYR A 1 97 ? -9.965 -4.281 -2.279 1.00 95.88 97 TYR A C 1
ATOM 757 O O . TYR A 1 97 ? -10.499 -3.199 -2.020 1.00 95.88 97 TYR A O 1
ATOM 765 N N . ALA A 1 98 ? -9.297 -4.974 -1.353 1.00 94.31 98 ALA A N 1
ATOM 766 C CA . ALA A 1 98 ? -9.189 -4.551 0.038 1.00 94.31 98 ALA A CA 1
ATOM 767 C C . ALA A 1 98 ? -8.626 -3.137 0.218 1.00 94.31 98 ALA A C 1
ATOM 769 O O . ALA A 1 98 ? -9.101 -2.412 1.090 1.00 94.31 98 ALA A O 1
ATOM 770 N N . GLY A 1 99 ? -7.702 -2.693 -0.638 1.00 93.81 99 GLY A N 1
ATOM 771 C CA . GLY A 1 99 ? -7.193 -1.323 -0.613 1.00 93.81 99 GLY A CA 1
ATOM 772 C C . GLY A 1 99 ? -8.272 -0.271 -0.891 1.00 93.81 99 GLY A C 1
ATOM 773 O O . GLY A 1 99 ? -8.322 0.763 -0.224 1.00 93.81 99 GLY A O 1
ATOM 774 N N . TRP A 1 100 ? -9.196 -0.546 -1.816 1.00 95.12 100 TRP A N 1
ATOM 775 C CA . TRP A 1 100 ? -10.317 0.354 -2.117 1.00 95.12 100 TRP A CA 1
ATOM 776 C C . TRP A 1 100 ? -11.386 0.348 -1.028 1.00 95.12 100 TRP A C 1
ATOM 778 O O . TRP A 1 100 ? -11.872 1.415 -0.650 1.00 95.12 100 TRP A O 1
ATOM 788 N N . ALA A 1 101 ? -11.725 -0.830 -0.498 1.00 92.62 101 ALA A N 1
ATOM 789 C CA . ALA A 1 101 ? -12.643 -0.945 0.633 1.00 92.62 101 ALA A CA 1
ATOM 790 C C . ALA A 1 101 ? -12.098 -0.186 1.851 1.00 92.62 101 ALA A C 1
ATOM 792 O O . ALA A 1 101 ? -12.797 0.626 2.456 1.00 92.62 101 ALA A O 1
ATOM 793 N N . HIS A 1 102 ? -10.811 -0.376 2.141 1.00 87.44 102 HIS A N 1
ATOM 794 C CA . HIS A 1 102 ? -10.102 0.369 3.165 1.00 87.44 102 HIS A CA 1
ATOM 795 C C . HIS A 1 102 ? -10.165 1.888 2.937 1.00 87.44 102 HIS A C 1
ATOM 797 O O . HIS A 1 102 ? -10.514 2.627 3.857 1.00 87.44 102 HIS A O 1
ATOM 803 N N . ASN A 1 103 ? -9.893 2.358 1.717 1.00 91.06 103 ASN A N 1
ATOM 804 C CA . ASN A 1 103 ? -9.946 3.781 1.387 1.00 91.06 103 ASN A CA 1
ATOM 805 C C . ASN A 1 103 ? -11.345 4.386 1.611 1.00 91.06 103 ASN A C 1
ATOM 807 O O . ASN A 1 103 ? -11.460 5.493 2.130 1.00 91.06 103 ASN A O 1
ATOM 811 N N . ALA A 1 104 ? -12.414 3.657 1.277 1.00 90.38 104 ALA A N 1
ATOM 812 C CA . ALA A 1 104 ? -13.781 4.107 1.539 1.00 90.38 104 ALA A CA 1
ATOM 813 C C . ALA A 1 104 ? -14.062 4.259 3.046 1.00 90.38 104 ALA A C 1
ATOM 815 O O . ALA A 1 104 ? -14.634 5.265 3.465 1.00 90.38 104 ALA A O 1
ATOM 816 N N . MET A 1 105 ? -13.611 3.303 3.864 1.00 85.06 105 MET A N 1
ATOM 817 C CA . MET A 1 105 ? -13.748 3.375 5.325 1.00 85.06 105 MET A CA 1
ATOM 818 C C . MET A 1 105 ? -12.932 4.526 5.918 1.00 85.06 105 MET A C 1
ATOM 820 O O . MET A 1 105 ? -13.433 5.267 6.758 1.00 85.06 105 MET A O 1
ATOM 824 N N . PHE A 1 106 ? -11.706 4.739 5.430 1.00 85.56 106 PHE A N 1
ATOM 825 C CA . PHE A 1 106 ? -10.890 5.883 5.835 1.00 85.56 106 PHE A CA 1
ATOM 826 C C . PHE A 1 106 ? -11.590 7.217 5.540 1.00 85.56 106 PHE A C 1
ATOM 828 O O . PHE A 1 106 ? -11.612 8.102 6.393 1.00 85.56 106 PHE A O 1
ATOM 835 N N . ILE A 1 107 ? -12.204 7.357 4.359 1.00 88.31 107 ILE A N 1
ATOM 836 C CA . ILE A 1 107 ? -12.968 8.558 3.995 1.00 88.31 107 ILE A CA 1
ATOM 837 C C . ILE A 1 107 ? -14.172 8.751 4.927 1.00 88.31 107 ILE A C 1
ATOM 839 O O . ILE A 1 107 ? -14.432 9.880 5.339 1.00 88.31 107 ILE A O 1
ATOM 843 N N . ALA A 1 108 ? -14.880 7.676 5.288 1.00 86.62 108 ALA A N 1
ATOM 844 C CA . ALA A 1 108 ? -16.013 7.740 6.213 1.00 86.62 108 ALA A CA 1
ATOM 845 C C . ALA A 1 108 ? -15.612 8.227 7.621 1.00 86.62 108 ALA A C 1
ATOM 847 O O . ALA A 1 108 ? -16.389 8.920 8.275 1.00 86.62 108 ALA A O 1
ATOM 848 N N . GLU A 1 109 ? -14.384 7.935 8.056 1.00 82.38 109 GLU A N 1
ATOM 849 C CA . GLU A 1 109 ? -13.836 8.379 9.344 1.00 82.38 109 GLU A CA 1
ATOM 850 C C . GLU A 1 109 ? -13.288 9.816 9.335 1.00 82.38 109 GLU A C 1
ATOM 852 O O . GLU A 1 109 ? -12.968 10.372 10.392 1.00 82.38 109 GLU A O 1
ATOM 857 N N . LEU A 1 110 ? -13.203 10.472 8.172 1.00 85.56 110 LEU A N 1
ATOM 858 C CA . LEU A 1 110 ? -12.854 11.889 8.127 1.00 85.56 110 LEU A CA 1
ATOM 859 C C . LEU A 1 110 ? -13.918 12.693 8.873 1.00 85.56 110 LEU A C 1
ATOM 861 O O . LEU A 1 110 ? -15.104 12.595 8.571 1.00 85.56 110 LEU A O 1
ATOM 865 N N . LYS A 1 111 ? -13.484 13.544 9.810 1.00 84.94 111 LYS A N 1
ATOM 866 C CA . LYS A 1 111 ? -14.366 14.312 10.706 1.00 84.94 111 LYS A CA 1
ATOM 867 C C . LYS A 1 111 ? -15.552 14.966 9.982 1.00 84.94 111 LYS A C 1
ATOM 869 O O . LYS A 1 111 ? -16.685 14.819 10.418 1.00 84.94 111 LYS A O 1
ATOM 874 N N . SER A 1 112 ? -15.295 15.638 8.860 1.00 88.69 112 SER A N 1
ATOM 875 C CA . SER A 1 112 ? -16.328 16.315 8.066 1.00 88.69 112 SER A CA 1
ATOM 876 C C . SER A 1 112 ? -17.354 15.365 7.448 1.00 88.69 112 SER A C 1
ATOM 878 O O . SER A 1 112 ? -18.504 15.746 7.268 1.00 88.69 112 SER A O 1
ATOM 880 N N . ILE A 1 113 ? -16.934 14.149 7.088 1.00 87.56 113 ILE A N 1
ATOM 881 C CA . ILE A 1 113 ? -17.826 13.123 6.546 1.00 87.56 113 ILE A CA 1
ATOM 882 C C . ILE A 1 113 ? -18.622 12.500 7.686 1.00 87.56 113 ILE A C 1
ATOM 884 O O . ILE A 1 113 ? -19.843 12.439 7.595 1.00 87.56 113 ILE A O 1
ATOM 888 N N . LYS A 1 114 ? -17.961 12.137 8.787 1.00 84.75 114 LYS A N 1
ATOM 889 C CA . LYS A 1 114 ? -18.599 11.558 9.972 1.00 84.75 114 LYS A CA 1
ATOM 890 C C . LYS A 1 114 ? -19.707 12.447 10.543 1.00 84.75 114 LYS A C 1
ATOM 892 O O . LYS A 1 114 ? -20.768 11.945 10.879 1.00 84.75 114 LYS A O 1
ATOM 897 N N . GLU A 1 115 ? -19.499 13.764 10.570 1.00 89.12 115 GLU A N 1
ATOM 898 C CA . GLU A 1 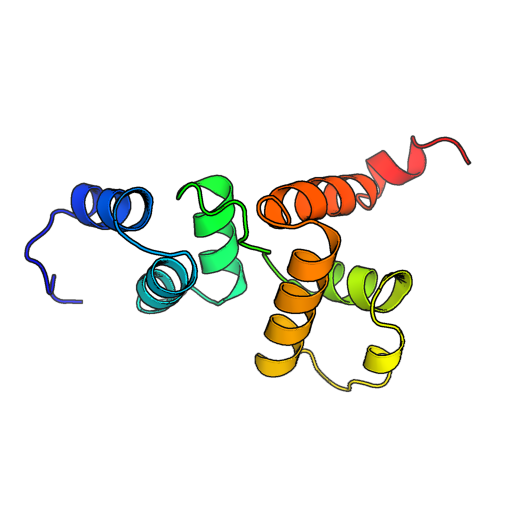115 ? -20.514 14.752 10.980 1.00 89.12 115 GLU A CA 1
ATOM 899 C C . GLU A 1 115 ? -21.703 14.864 10.004 1.00 89.12 115 GLU A C 1
ATOM 901 O O . GLU A 1 115 ? -22.747 15.395 10.372 1.00 89.12 115 GLU A O 1
ATOM 906 N N . SER A 1 116 ? -21.555 14.387 8.765 1.00 89.44 116 SER A N 1
ATOM 907 C CA . SER A 1 116 ? -22.603 14.414 7.732 1.00 89.44 116 SER A CA 1
ATOM 908 C C . SER A 1 116 ? -23.351 13.088 7.566 1.00 89.44 116 SER A C 1
ATOM 910 O O . SER A 1 116 ? -24.350 13.041 6.845 1.00 89.44 116 SER A O 1
ATOM 912 N N . LEU A 1 117 ? -22.866 12.012 8.194 1.00 80.38 117 LEU A N 1
ATOM 913 C CA . LEU A 1 117 ? -23.502 10.702 8.132 1.00 80.38 117 LEU A CA 1
ATOM 914 C C . LEU A 1 117 ? -24.722 10.655 9.070 1.00 80.38 117 LEU A C 1
ATOM 916 O O . LEU A 1 117 ? -24.662 11.202 10.172 1.00 80.38 117 LEU A O 1
ATOM 920 N N . PRO A 1 118 ? -25.833 10.023 8.649 1.00 79.88 118 PRO A N 1
ATOM 921 C CA . PRO A 1 118 ? -26.962 9.773 9.538 1.00 79.88 118 PRO A CA 1
ATOM 922 C C . PRO A 1 118 ? -26.559 8.818 10.674 1.00 79.88 118 PRO A C 1
ATOM 924 O O . PRO A 1 118 ? -25.713 7.947 10.464 1.00 79.88 118 PRO A O 1
ATOM 927 N N . GLU A 1 119 ? -27.164 9.007 11.854 1.00 69.56 119 GLU A N 1
ATOM 928 C CA . GLU A 1 119 ? -27.013 8.115 13.021 1.00 69.56 119 GLU A CA 1
ATOM 929 C C . GLU A 1 119 ? -27.489 6.681 12.747 1.00 69.56 119 GLU A C 1
ATOM 931 O O . GLU A 1 119 ? -28.513 6.508 12.039 1.00 69.56 119 GLU A O 1
#

Organism: NCBI:txid1486918

Foldseek 3Di:
DPDPPPDDPVRVLQCLQPPDALVVQQVVQVVDPPDDSLNSLCCCCPPRVQLLRARDDPVLVVVCCVPPNVVCVPPPDCDPVNVVVSSVRLCVVPNSNSNVVSVVVVVCPPPVNVVVDDD

InterPro domains:
  IPR011257 DNA glycosylase [SSF48150] (18-107)
  IPR023170 Helix-hairpin-helix, base-excision DNA repair, C-terminal [G3DSA:1.10.1670.10] (47-110)
  IPR052054 Oxidative DNA damage repair enzyme [PTHR10242] (10-114)

Radius of gyration: 16.06 Å; chains: 1; bounding box: 50×28×42 Å

Secondary structure (DSSP, 8-state):
---TT---HHHHHHHHHHT--HHHHHHHHHTSTT--HHHHHHHHHHHS--TT-----HHHHHHHHHHT-GGGGG-SS--HHHHHHHHHHHHHHHGGGHHHHHHHHHHHTSHHHHTTS--